Protein AF-A0A3D1BLV1-F1 (afdb_monomer_lite)

pLDDT: mean 78.69, std 19.88, range [36.09, 97.5]

Foldseek 3Di:
DPDVVVVCCVVVLFPPCLCPLEAEDFDADPVFFGHADPDLCVVLVVSQVVVGQAYEHAQVSQQVSLLDPPHFYFHDGGPVQVSCCRVVVDPTGGDHYDLVVVVVVCVVVVVVVPPDPPCPVVVVSSVVSVPPD

Structure (mmCIF, N/CA/C/O backbone):
data_AF-A0A3D1BLV1-F1
#
_entry.id   AF-A0A3D1BLV1-F1
#
loop_
_atom_site.group_PDB
_atom_site.id
_atom_site.type_symbol
_atom_site.label_atom_id
_atom_site.label_alt_id
_atom_site.label_comp_id
_atom_site.label_asym_id
_atom_site.label_entity_id
_atom_site.label_seq_id
_atom_site.pdbx_PDB_ins_code
_atom_site.Cartn_x
_atom_site.Cartn_y
_atom_site.Cartn_z
_atom_site.occupancy
_atom_site.B_iso_or_equiv
_atom_site.auth_seq_id
_atom_site.auth_comp_id
_atom_site.auth_asym_id
_atom_site.auth_atom_id
_atom_site.pdbx_PDB_model_num
ATOM 1 N N . PHE A 1 1 ? -0.271 14.766 -10.779 1.00 40.94 1 PHE A N 1
ATOM 2 C CA . PHE A 1 1 ? 0.899 14.116 -10.165 1.00 40.94 1 PHE A CA 1
ATOM 3 C C . PHE A 1 1 ? 1.200 12.894 -11.006 1.00 40.94 1 PHE A C 1
ATOM 5 O O . PHE A 1 1 ? 0.307 12.072 -11.140 1.00 40.94 1 PHE A O 1
ATOM 12 N N . LEU A 1 2 ? 2.357 12.838 -11.676 1.00 38.62 2 LEU A N 1
ATOM 13 C CA . LEU A 1 2 ? 2.750 11.651 -12.440 1.00 38.62 2 LEU A CA 1
ATOM 14 C C . LEU A 1 2 ? 2.909 10.513 -11.424 1.00 38.62 2 LEU A C 1
ATOM 16 O O . LEU A 1 2 ? 3.768 10.601 -10.545 1.00 38.62 2 LEU A O 1
ATOM 20 N N . ASN A 1 3 ? 2.019 9.525 -11.469 1.00 66.31 3 ASN A N 1
ATOM 21 C CA . ASN A 1 3 ? 2.070 8.390 -10.565 1.00 66.31 3 ASN A CA 1
ATOM 22 C C . ASN A 1 3 ? 3.239 7.516 -11.029 1.00 66.31 3 ASN A C 1
ATOM 24 O O . ASN A 1 3 ? 3.298 7.113 -12.186 1.00 66.31 3 ASN A O 1
ATOM 28 N N . TRP A 1 4 ? 4.212 7.270 -10.159 1.00 77.62 4 TRP A N 1
ATOM 29 C CA . TRP A 1 4 ? 5.406 6.477 -10.476 1.00 77.62 4 TRP A CA 1
ATOM 30 C C . TRP A 1 4 ? 5.055 5.052 -10.938 1.00 77.62 4 TRP A C 1
ATOM 32 O O . TRP A 1 4 ? 5.843 4.415 -11.632 1.00 77.62 4 TRP A O 1
ATOM 42 N N . LEU A 1 5 ? 3.851 4.585 -10.606 1.00 76.81 5 LEU A N 1
ATOM 43 C CA . LEU A 1 5 ? 3.276 3.345 -11.105 1.00 76.81 5 LEU A CA 1
ATOM 44 C C . LEU A 1 5 ? 2.893 3.406 -12.596 1.00 76.81 5 LEU A C 1
ATOM 46 O O . LEU A 1 5 ? 3.085 2.432 -13.315 1.00 76.81 5 LEU A O 1
ATOM 50 N N . ASP A 1 6 ? 2.397 4.542 -13.093 1.00 78.25 6 ASP A N 1
ATOM 51 C CA . ASP A 1 6 ? 2.025 4.676 -14.510 1.00 78.25 6 ASP A CA 1
ATOM 52 C C . ASP A 1 6 ? 3.261 4.526 -15.406 1.00 78.25 6 ASP A C 1
ATOM 54 O O . ASP A 1 6 ? 3.181 3.981 -16.504 1.00 78.25 6 ASP A O 1
ATOM 58 N N . ILE A 1 7 ? 4.426 4.958 -14.906 1.00 77.44 7 ILE A N 1
ATOM 59 C CA . ILE A 1 7 ? 5.715 4.795 -15.584 1.00 77.44 7 ILE A CA 1
ATOM 60 C C . ILE A 1 7 ? 6.088 3.312 -15.654 1.00 77.44 7 ILE A C 1
ATOM 62 O O . ILE A 1 7 ? 6.428 2.825 -16.724 1.00 77.44 7 ILE A O 1
ATOM 66 N N . THR A 1 8 ? 6.006 2.563 -14.551 1.00 79.00 8 THR A N 1
ATOM 67 C CA . THR A 1 8 ? 6.380 1.138 -14.567 1.00 79.00 8 THR A CA 1
ATOM 68 C C . THR A 1 8 ? 5.433 0.288 -15.411 1.00 79.00 8 THR A C 1
ATOM 70 O O . THR A 1 8 ? 5.879 -0.689 -16.014 1.00 79.00 8 THR A O 1
ATOM 73 N N . VAL A 1 9 ? 4.156 0.669 -15.500 1.00 79.75 9 VAL A N 1
ATOM 74 C CA . VAL A 1 9 ? 3.187 0.050 -16.415 1.00 79.75 9 VAL A CA 1
ATOM 75 C C . VAL A 1 9 ? 3.503 0.404 -17.872 1.00 79.75 9 VAL A C 1
ATOM 77 O O . VAL A 1 9 ? 3.544 -0.486 -18.719 1.00 79.75 9 VAL A O 1
ATOM 80 N N . ALA A 1 10 ? 3.785 1.675 -18.177 1.00 75.69 10 ALA A N 1
ATOM 81 C CA . ALA A 1 10 ? 4.127 2.112 -19.534 1.00 75.69 10 ALA A CA 1
ATOM 82 C C . ALA A 1 10 ? 5.438 1.491 -20.054 1.00 75.69 10 ALA A C 1
ATOM 84 O O . ALA A 1 10 ? 5.527 1.145 -21.229 1.00 75.69 10 ALA A O 1
ATOM 85 N N . GLU A 1 11 ? 6.427 1.299 -19.176 1.00 85.25 11 GLU A N 1
ATOM 86 C CA . GLU A 1 11 ? 7.702 0.628 -19.475 1.00 85.25 11 GLU A CA 1
ATOM 87 C C . GLU A 1 11 ? 7.569 -0.909 -19.566 1.00 85.25 11 GLU A C 1
ATOM 89 O O . GLU A 1 11 ? 8.551 -1.606 -19.821 1.00 85.25 11 GLU A O 1
ATOM 94 N N . GLY A 1 12 ? 6.376 -1.472 -19.331 1.00 82.44 12 GLY A N 1
ATOM 95 C CA . GLY A 1 12 ? 6.135 -2.919 -19.382 1.00 82.44 12 GLY A CA 1
ATOM 96 C C . GLY A 1 12 ? 6.801 -3.703 -18.246 1.00 82.44 12 GLY A C 1
ATOM 97 O O . GLY A 1 12 ? 7.004 -4.913 -18.344 1.00 82.44 12 GLY A O 1
ATOM 98 N N . ILE A 1 13 ? 7.173 -3.032 -17.153 1.00 86.94 13 ILE A N 1
ATOM 99 C CA . ILE A 1 13 ? 7.767 -3.679 -15.977 1.00 86.94 13 ILE A CA 1
ATOM 100 C C . ILE A 1 13 ? 6.690 -4.446 -15.200 1.00 86.94 13 ILE A C 1
ATOM 102 O O . ILE A 1 13 ? 6.971 -5.537 -14.688 1.00 86.94 13 ILE A O 1
ATOM 106 N N . ILE A 1 14 ? 5.486 -3.870 -15.128 1.00 88.06 14 ILE A N 1
ATOM 107 C CA . ILE A 1 14 ? 4.284 -4.435 -14.514 1.00 88.06 14 ILE A CA 1
ATOM 108 C C . ILE A 1 14 ? 3.199 -4.532 -15.588 1.00 88.06 14 ILE A C 1
ATOM 110 O O . ILE A 1 14 ? 2.947 -3.564 -16.303 1.00 88.06 14 ILE A O 1
ATOM 114 N N . GLU A 1 15 ? 2.536 -5.682 -15.671 1.00 87.44 15 GLU A N 1
ATOM 115 C CA . GLU A 1 15 ? 1.385 -5.857 -16.557 1.00 87.44 15 GLU A CA 1
ATOM 116 C C . GLU A 1 15 ? 0.241 -4.909 -16.147 1.00 87.44 15 GLU A C 1
ATOM 118 O O . GLU A 1 15 ? -0.121 -4.888 -14.966 1.00 87.44 15 GLU A O 1
ATOM 123 N N . PRO A 1 16 ? -0.390 -4.166 -17.077 1.00 85.31 16 PRO A N 1
ATOM 124 C CA . PRO A 1 16 ? -1.446 -3.206 -16.743 1.00 85.31 16 PRO A CA 1
ATOM 125 C C . PRO A 1 16 ? -2.588 -3.812 -15.918 1.00 85.31 16 PRO A C 1
ATOM 127 O O . PRO A 1 16 ? -3.067 -3.206 -14.967 1.00 85.31 16 PRO A O 1
ATOM 130 N N . HIS A 1 17 ? -2.979 -5.051 -16.217 1.00 89.50 17 HIS A N 1
ATOM 131 C CA . HIS A 1 17 ? -4.059 -5.732 -15.503 1.00 89.50 17 HIS A CA 1
A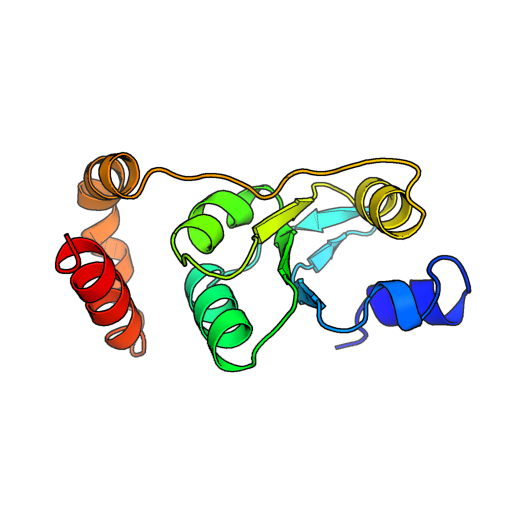TOM 132 C C . HIS A 1 17 ? -3.675 -6.172 -14.077 1.00 89.50 17 HIS A C 1
ATOM 134 O O . HIS A 1 17 ? -4.537 -6.539 -13.275 1.00 89.50 17 HIS A O 1
ATOM 140 N N . ALA A 1 18 ? -2.378 -6.214 -13.744 1.00 89.44 18 ALA A N 1
ATOM 141 C CA . ALA A 1 18 ? -1.912 -6.655 -12.431 1.00 89.44 18 ALA A CA 1
ATOM 142 C C . ALA A 1 18 ? -2.284 -5.640 -11.341 1.00 89.44 18 ALA A C 1
ATOM 144 O O . ALA A 1 18 ? -2.593 -6.036 -10.215 1.00 89.44 18 ALA A O 1
ATOM 145 N N . VAL A 1 19 ? -2.319 -4.351 -11.695 1.00 90.75 19 VAL A N 1
ATOM 146 C CA . VAL A 1 19 ? -2.649 -3.250 -10.779 1.00 90.75 19 VAL A CA 1
ATOM 147 C C . VAL A 1 19 ? -4.155 -2.986 -10.668 1.00 90.75 19 VAL A C 1
ATOM 149 O O . VAL A 1 19 ? -4.581 -2.253 -9.774 1.00 90.75 19 VAL A O 1
ATOM 152 N N . ASP A 1 20 ? -4.975 -3.599 -11.528 1.00 92.31 20 ASP A N 1
ATOM 153 C CA . ASP A 1 20 ? -6.416 -3.350 -11.577 1.00 92.31 20 ASP A CA 1
ATOM 154 C C . ASP A 1 20 ? -7.095 -3.582 -10.228 1.00 92.31 20 ASP A C 1
ATOM 156 O O . ASP A 1 20 ? -6.884 -4.581 -9.540 1.00 92.31 20 ASP A O 1
ATOM 160 N N . GLY A 1 21 ? -7.976 -2.665 -9.842 1.00 92.81 21 GLY A N 1
ATOM 161 C CA . GLY A 1 21 ? -8.708 -2.769 -8.586 1.00 92.81 21 GLY A CA 1
ATOM 162 C C . GLY A 1 21 ? -7.851 -2.584 -7.332 1.00 92.81 21 GLY A C 1
ATOM 163 O O . GLY A 1 21 ? -8.397 -2.718 -6.243 1.00 92.81 21 GLY A O 1
ATOM 164 N N . TYR A 1 22 ? -6.564 -2.241 -7.421 1.00 94.69 22 TYR A N 1
ATOM 165 C CA . TYR A 1 22 ? -5.808 -1.754 -6.266 1.00 94.69 22 TYR A CA 1
ATOM 166 C C . TYR A 1 22 ? -5.864 -0.231 -6.173 1.00 94.69 22 TYR A C 1
ATOM 168 O O . TYR A 1 22 ? -5.726 0.478 -7.167 1.00 94.69 22 TYR A O 1
ATOM 176 N N . MET A 1 23 ? -6.058 0.286 -4.960 1.00 94.25 23 MET A N 1
ATOM 177 C CA . MET A 1 23 ? -5.746 1.681 -4.659 1.00 94.25 23 MET A CA 1
ATOM 178 C C . MET A 1 23 ? -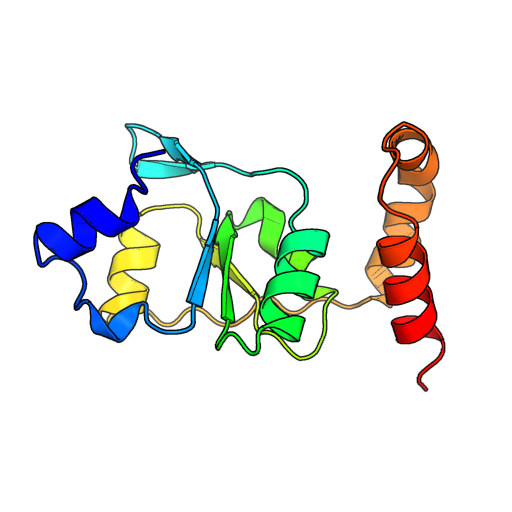4.290 1.726 -4.205 1.00 94.25 23 MET A C 1
ATOM 180 O O . MET A 1 23 ? -3.918 0.992 -3.294 1.00 94.25 23 MET A O 1
ATOM 184 N N . ILE A 1 24 ? -3.462 2.549 -4.844 1.00 92.75 24 ILE A N 1
ATOM 185 C CA . ILE A 1 24 ? -2.025 2.638 -4.556 1.00 92.75 24 ILE A CA 1
ATOM 186 C C . ILE A 1 24 ? -1.708 4.058 -4.097 1.00 92.75 24 ILE A C 1
ATOM 188 O O . ILE A 1 24 ? -2.132 5.028 -4.723 1.00 92.75 24 ILE A O 1
ATOM 192 N N . THR A 1 25 ? -0.982 4.175 -2.991 1.00 91.19 25 THR A N 1
ATOM 193 C CA . THR A 1 25 ? -0.590 5.452 -2.392 1.00 91.19 25 THR A CA 1
ATOM 194 C C . THR A 1 25 ? 0.839 5.382 -1.864 1.00 91.19 25 THR A C 1
ATOM 196 O O . THR A 1 25 ? 1.365 4.301 -1.606 1.00 91.19 25 THR A O 1
ATOM 199 N N . GLY A 1 26 ? 1.483 6.536 -1.725 1.00 87.88 26 GLY A N 1
ATOM 200 C CA . GLY A 1 26 ? 2.889 6.641 -1.349 1.00 87.88 26 GLY A CA 1
ATOM 201 C C . GLY A 1 26 ? 3.680 7.526 -2.302 1.00 87.88 26 GLY A C 1
ATOM 202 O O . GLY A 1 26 ? 3.377 7.633 -3.494 1.00 87.88 26 GLY A O 1
ATOM 203 N N . GLU A 1 27 ? 4.725 8.148 -1.771 1.00 89.50 27 GLU A N 1
ATOM 204 C CA . GLU A 1 27 ? 5.667 8.930 -2.567 1.00 89.50 27 GLU A CA 1
ATOM 205 C C . GLU A 1 27 ? 6.923 8.106 -2.850 1.00 89.50 27 GLU A C 1
ATOM 207 O O . GLU A 1 27 ? 7.522 7.546 -1.935 1.00 89.50 27 GLU A O 1
ATOM 212 N N . LEU A 1 28 ? 7.356 8.049 -4.107 1.00 91.31 28 LEU A N 1
ATOM 213 C CA . LEU A 1 28 ? 8.595 7.371 -4.476 1.00 91.31 28 LEU A CA 1
ATOM 214 C C . LEU A 1 28 ? 9.779 8.337 -4.370 1.00 91.31 28 LEU A C 1
ATOM 216 O O . LEU A 1 28 ? 9.788 9.389 -5.011 1.00 91.31 28 LEU A O 1
ATOM 220 N N . SER A 1 29 ? 10.802 7.982 -3.596 1.00 91.38 29 SER A N 1
ATOM 221 C CA . SER A 1 29 ? 12.086 8.686 -3.642 1.00 91.38 29 SER A CA 1
ATOM 222 C C . SER A 1 29 ? 13.000 8.166 -4.745 1.00 91.38 29 SER A C 1
ATOM 224 O O . SER A 1 29 ? 12.867 7.046 -5.227 1.00 91.38 29 SER A O 1
ATOM 226 N N . LEU A 1 30 ? 13.984 8.988 -5.119 1.00 89.06 30 LEU A N 1
ATOM 227 C CA . LEU A 1 30 ? 14.969 8.670 -6.162 1.00 89.06 30 LEU A CA 1
ATOM 228 C C . LEU A 1 30 ? 15.813 7.421 -5.861 1.00 89.06 30 LEU A C 1
ATOM 230 O O . LEU A 1 30 ? 16.359 6.820 -6.777 1.00 89.06 30 LEU A O 1
ATOM 234 N N . ASP A 1 31 ? 15.919 7.030 -4.592 1.00 91.19 31 ASP A N 1
ATOM 235 C CA . ASP A 1 31 ? 16.601 5.809 -4.152 1.00 91.19 31 ASP A CA 1
ATOM 236 C C . ASP A 1 31 ? 15.684 4.570 -4.137 1.00 91.19 31 ASP A C 1
ATOM 238 O O . ASP A 1 31 ? 16.084 3.510 -3.662 1.00 91.19 31 ASP A O 1
ATOM 242 N N . GLY A 1 32 ? 14.451 4.692 -4.639 1.00 89.75 32 GLY A N 1
ATOM 243 C CA . GLY A 1 32 ? 13.504 3.589 -4.774 1.00 89.75 32 GLY A CA 1
ATOM 244 C C . GLY A 1 32 ? 12.683 3.276 -3.521 1.00 89.75 32 GLY A C 1
ATOM 245 O O . GLY A 1 32 ? 11.903 2.322 -3.552 1.00 89.75 32 GLY A O 1
ATOM 246 N N . ARG A 1 33 ? 12.820 4.044 -2.429 1.00 95.25 33 ARG A N 1
ATOM 247 C CA . ARG A 1 33 ? 11.979 3.880 -1.229 1.00 95.25 33 ARG A CA 1
ATOM 248 C C . ARG A 1 33 ? 10.582 4.463 -1.430 1.00 95.25 33 ARG A C 1
ATOM 250 O O . ARG A 1 33 ? 10.415 5.500 -2.069 1.00 95.25 33 ARG A O 1
ATOM 257 N N . ILE A 1 34 ? 9.589 3.811 -0.830 1.00 94.81 34 ILE A N 1
ATOM 258 C CA . ILE A 1 34 ? 8.210 4.302 -0.777 1.00 94.81 34 ILE A CA 1
ATOM 259 C C . ILE A 1 34 ? 8.029 5.011 0.567 1.00 94.81 34 ILE A C 1
ATOM 261 O O . ILE A 1 34 ? 8.123 4.395 1.627 1.00 94.81 34 ILE A O 1
ATOM 265 N N . LYS A 1 35 ? 7.813 6.323 0.520 1.00 93.31 35 LYS A N 1
ATOM 266 C CA . LYS A 1 35 ? 7.698 7.195 1.687 1.00 93.31 35 LYS A CA 1
ATOM 267 C C . LYS A 1 35 ? 6.266 7.263 2.216 1.00 9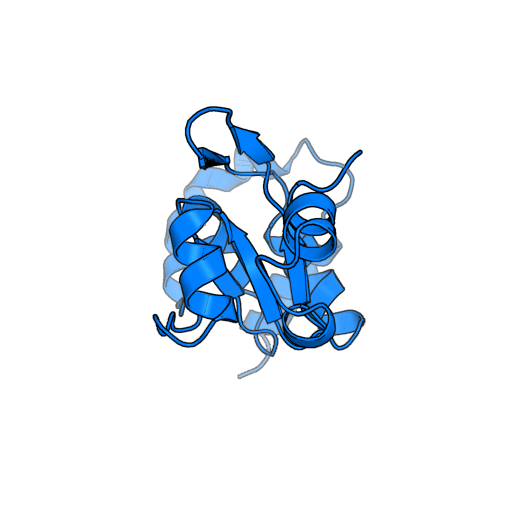3.31 35 LYS A C 1
ATOM 269 O O . LYS A 1 35 ? 5.331 7.237 1.409 1.00 93.31 35 LYS A O 1
ATOM 274 N N . PRO A 1 36 ? 6.107 7.409 3.547 1.00 92.44 36 PRO A N 1
ATOM 275 C CA . PRO A 1 36 ? 4.810 7.506 4.195 1.00 92.44 36 PRO A CA 1
ATOM 276 C C . PRO A 1 36 ? 4.014 8.720 3.720 1.00 92.44 36 PRO A C 1
ATOM 278 O O . PRO A 1 36 ? 4.564 9.771 3.393 1.00 92.44 36 PRO A O 1
ATOM 281 N N . VAL A 1 37 ? 2.696 8.572 3.747 1.00 88.19 37 VAL A N 1
ATOM 282 C CA . VAL A 1 37 ? 1.722 9.627 3.452 1.00 88.19 37 VAL A CA 1
ATOM 283 C C . VAL A 1 37 ? 0.778 9.808 4.636 1.00 88.19 37 VAL A C 1
ATOM 285 O O . VAL A 1 37 ? 0.693 8.955 5.518 1.00 88.19 37 VAL A O 1
ATOM 288 N N . LYS A 1 38 ? 0.055 10.927 4.677 1.00 87.69 38 LYS A N 1
ATOM 289 C CA . LYS A 1 38 ? -0.970 11.165 5.702 1.00 87.69 38 LYS A CA 1
ATOM 290 C C . LYS A 1 38 ? -2.322 10.592 5.269 1.00 87.69 38 LYS A C 1
ATOM 292 O O . LYS A 1 38 ? -2.639 10.583 4.083 1.00 87.69 38 LYS A O 1
ATOM 297 N N . GLY A 1 39 ? -3.141 10.186 6.242 1.00 85.94 39 GLY A N 1
ATOM 298 C CA . GLY A 1 39 ? -4.537 9.797 6.013 1.00 85.94 39 GLY A CA 1
ATOM 299 C C . GLY A 1 39 ? -4.722 8.380 5.467 1.00 85.94 39 GLY A C 1
ATOM 300 O O . GLY A 1 39 ? -5.628 8.151 4.662 1.00 85.94 39 GLY A O 1
ATOM 301 N N . ALA A 1 40 ? -3.887 7.428 5.892 1.00 89.12 40 ALA A N 1
ATOM 302 C CA . ALA A 1 40 ? -3.989 6.036 5.456 1.00 89.12 40 ALA A CA 1
ATOM 303 C C . ALA A 1 40 ? -5.339 5.410 5.829 1.00 89.12 40 ALA A C 1
ATOM 305 O O . ALA A 1 40 ? -5.923 4.686 5.020 1.00 89.12 40 ALA A O 1
ATOM 306 N N . LEU A 1 41 ? -5.890 5.776 6.990 1.00 86.75 41 LEU A N 1
ATOM 307 C CA . LEU A 1 41 ? -7.219 5.346 7.411 1.00 86.75 41 LEU A CA 1
ATOM 308 C C . LEU A 1 41 ? -8.323 5.831 6.459 1.00 86.75 41 LEU A C 1
ATOM 310 O O . LEU A 1 41 ? -9.169 5.049 6.028 1.00 86.75 41 LEU A O 1
ATOM 314 N N . SER A 1 42 ? -8.310 7.116 6.091 1.00 85.50 42 SER A N 1
ATOM 315 C CA . SER A 1 42 ? -9.307 7.694 5.178 1.00 85.50 42 SER A CA 1
ATOM 316 C C . SER A 1 42 ? -9.235 7.060 3.784 1.00 85.50 42 SER A C 1
ATOM 318 O O . SER A 1 42 ? -10.269 6.785 3.168 1.00 85.50 42 SER A O 1
ATOM 320 N N . MET A 1 43 ? -8.024 6.768 3.300 1.00 90.31 43 MET A N 1
ATOM 321 C CA . MET A 1 43 ? -7.825 6.049 2.039 1.00 90.31 43 MET A CA 1
ATOM 322 C C . MET A 1 43 ? -8.347 4.614 2.114 1.00 90.31 43 MET A C 1
ATOM 324 O O . MET A 1 43 ? -9.027 4.176 1.192 1.00 90.31 43 MET A O 1
ATOM 328 N N . ALA A 1 44 ? -8.120 3.902 3.220 1.00 90.56 44 ALA A N 1
ATOM 329 C CA . ALA A 1 44 ? -8.657 2.558 3.421 1.00 90.56 44 ALA A CA 1
ATOM 330 C C . ALA A 1 44 ? -10.197 2.540 3.469 1.00 90.56 44 ALA A C 1
ATOM 332 O O . ALA A 1 44 ? -10.823 1.686 2.838 1.00 90.56 44 ALA A O 1
ATOM 333 N N . ILE A 1 45 ? -10.828 3.519 4.132 1.00 88.25 45 ILE A N 1
ATOM 334 C CA . ILE A 1 45 ? -12.292 3.691 4.115 1.00 88.25 45 ILE A CA 1
ATOM 335 C C . ILE A 1 45 ? -12.788 3.888 2.679 1.00 88.25 45 ILE A C 1
ATOM 337 O O . ILE A 1 45 ? -13.735 3.221 2.260 1.00 88.25 45 ILE A O 1
ATOM 341 N N . THR A 1 46 ? -12.127 4.763 1.918 1.00 89.38 46 THR A N 1
ATOM 342 C CA . THR A 1 46 ? -12.490 5.048 0.523 1.00 89.38 46 THR A CA 1
ATOM 343 C C . THR A 1 46 ? -12.344 3.800 -0.342 1.00 89.38 46 THR A C 1
ATOM 345 O O . THR A 1 46 ? -13.295 3.415 -1.011 1.00 89.38 46 THR A O 1
ATOM 348 N N . ALA A 1 47 ? -11.198 3.118 -0.269 1.00 93.00 47 ALA A N 1
ATOM 349 C CA . ALA A 1 47 ? -10.924 1.900 -1.024 1.00 93.00 47 ALA A CA 1
ATOM 350 C C . ALA A 1 47 ? -11.973 0.809 -0.761 1.00 93.00 47 ALA A C 1
ATOM 352 O O . ALA A 1 47 ? -12.438 0.153 -1.692 1.00 93.00 47 ALA A O 1
ATOM 353 N N . ARG A 1 48 ? -12.407 0.649 0.495 1.00 93.50 48 ARG A N 1
ATOM 354 C CA . ARG A 1 48 ? -13.502 -0.262 0.842 1.00 93.50 48 ARG A CA 1
ATOM 355 C C . ARG A 1 48 ? -14.830 0.179 0.223 1.00 93.50 48 ARG A C 1
ATOM 357 O O . ARG A 1 48 ? -15.533 -0.644 -0.354 1.00 93.50 48 ARG A O 1
ATOM 364 N N . GLN A 1 49 ? -15.192 1.455 0.359 1.00 92.31 49 GLN A N 1
ATOM 365 C CA . GLN A 1 49 ? -16.458 1.995 -0.157 1.00 92.31 49 GLN A CA 1
ATOM 366 C C . GLN A 1 49 ? -16.559 1.899 -1.681 1.00 92.31 49 GLN A C 1
ATOM 368 O O . GLN A 1 49 ? -17.646 1.670 -2.205 1.00 92.31 49 GLN A O 1
ATOM 373 N N . THR A 1 50 ? -15.437 2.035 -2.387 1.00 93.31 50 THR A N 1
ATOM 374 C CA . THR A 1 50 ? -15.373 1.909 -3.847 1.00 93.31 50 THR A CA 1
ATOM 375 C C . THR A 1 50 ? -15.163 0.470 -4.322 1.00 93.31 50 THR A C 1
ATOM 377 O O . THR A 1 50 ? -15.030 0.250 -5.522 1.00 93.31 50 THR A O 1
ATOM 380 N N . GLY A 1 51 ? -15.135 -0.515 -3.416 1.00 94.94 51 GLY A N 1
ATOM 381 C CA . GLY A 1 51 ? -15.026 -1.933 -3.768 1.00 94.94 51 GLY A CA 1
ATOM 382 C C . GLY A 1 51 ? -13.670 -2.331 -4.352 1.00 94.94 51 GLY A C 1
ATOM 383 O O . GLY A 1 51 ? -13.607 -3.219 -5.201 1.00 94.94 51 GLY A O 1
ATOM 384 N N . MET A 1 52 ? -12.586 -1.674 -3.929 1.00 96.88 52 MET A N 1
ATOM 385 C CA . MET A 1 52 ? -11.235 -2.033 -4.363 1.00 96.88 52 MET A CA 1
ATOM 386 C C . MET A 1 52 ? -10.860 -3.436 -3.867 1.00 96.88 52 MET A C 1
ATOM 388 O O . MET A 1 52 ? -11.261 -3.874 -2.791 1.00 96.88 52 MET A O 1
ATOM 392 N N . ARG A 1 53 ? -10.025 -4.126 -4.641 1.00 96.25 53 ARG A N 1
ATOM 393 C CA . ARG A 1 53 ? -9.403 -5.414 -4.310 1.00 96.25 53 ARG A CA 1
ATOM 394 C C . ARG A 1 53 ? -8.452 -5.305 -3.118 1.00 96.25 53 ARG A C 1
ATOM 396 O O . ARG A 1 53 ? -8.314 -6.258 -2.359 1.00 96.25 53 ARG A O 1
ATOM 403 N N . GLY A 1 54 ? -7.780 -4.167 -2.966 1.00 95.88 54 GLY A N 1
ATOM 404 C CA . GLY A 1 54 ? -6.836 -3.921 -1.880 1.00 95.88 54 GLY A CA 1
ATOM 405 C C . GLY A 1 54 ? -6.265 -2.509 -1.895 1.00 95.88 54 GLY A C 1
ATOM 406 O O . GLY A 1 54 ? -6.361 -1.795 -2.895 1.00 95.88 54 GLY A O 1
ATOM 407 N N . LEU A 1 55 ? -5.657 -2.125 -0.777 1.00 96.19 55 LEU A N 1
ATOM 408 C CA . LEU A 1 55 ? -4.894 -0.892 -0.629 1.00 96.19 55 LEU A CA 1
ATOM 409 C C . LEU A 1 55 ? -3.407 -1.234 -0.549 1.00 96.19 55 LEU A C 1
ATOM 411 O O . LEU A 1 55 ? -2.993 -2.011 0.305 1.00 96.19 55 LEU A O 1
ATOM 415 N N . ILE A 1 56 ? -2.608 -0.639 -1.419 1.00 96.38 56 ILE A N 1
ATOM 416 C CA . ILE A 1 56 ? -1.150 -0.743 -1.434 1.00 96.38 56 ILE A CA 1
ATOM 417 C C . ILE A 1 56 ? -0.605 0.595 -0.964 1.00 96.38 56 ILE A C 1
ATOM 419 O O . ILE A 1 56 ? -0.958 1.644 -1.507 1.00 96.38 56 ILE A O 1
ATOM 423 N N . LEU A 1 57 ? 0.226 0.562 0.068 1.00 96.00 57 LEU A N 1
ATOM 424 C CA . LEU A 1 57 ? 0.696 1.767 0.735 1.00 96.00 57 LEU A CA 1
ATOM 425 C C . LEU A 1 57 ? 2.093 1.570 1.344 1.00 96.00 57 LEU A C 1
ATOM 427 O O . LEU A 1 57 ? 2.587 0.440 1.399 1.00 96.00 57 LEU A O 1
ATOM 431 N N . PRO A 1 58 ? 2.752 2.644 1.808 1.00 96.69 58 PRO A N 1
ATOM 432 C CA . PRO A 1 58 ? 4.024 2.536 2.512 1.00 96.69 58 PRO A CA 1
ATOM 433 C C . PRO A 1 58 ? 3.883 1.627 3.738 1.00 96.69 58 PRO A C 1
ATOM 435 O O . PRO A 1 58 ? 2.872 1.680 4.441 1.00 96.69 58 PRO A O 1
ATOM 438 N N . ALA A 1 59 ? 4.898 0.812 4.029 1.00 96.31 59 ALA A N 1
ATOM 439 C CA . ALA A 1 59 ? 4.860 -0.145 5.140 1.00 96.31 59 ALA A CA 1
ATOM 440 C C . ALA A 1 59 ? 4.536 0.513 6.494 1.00 96.31 59 ALA A C 1
ATOM 442 O O . ALA A 1 59 ? 3.815 -0.058 7.307 1.00 96.31 59 ALA A O 1
ATOM 443 N N . GLU A 1 60 ? 5.007 1.744 6.702 1.00 94.75 60 GLU A N 1
ATOM 444 C CA . GLU A 1 60 ? 4.749 2.546 7.905 1.00 94.75 60 GLU A CA 1
ATOM 445 C C . GLU A 1 60 ? 3.268 2.923 8.073 1.00 94.75 60 GLU A C 1
ATOM 447 O O . GLU A 1 60 ? 2.784 3.056 9.192 1.00 94.75 60 GLU A O 1
ATOM 452 N N . ASN A 1 61 ? 2.522 3.047 6.973 1.00 94.44 61 ASN A N 1
ATOM 453 C CA . ASN A 1 61 ? 1.098 3.372 6.996 1.00 94.44 61 ASN A CA 1
ATOM 454 C C . ASN A 1 61 ? 0.191 2.137 7.097 1.00 94.44 61 ASN A C 1
ATOM 456 O O . ASN A 1 61 ? -1.003 2.269 7.370 1.00 94.44 61 ASN A O 1
ATOM 460 N N . ALA A 1 62 ? 0.722 0.937 6.847 1.00 94.56 62 ALA A N 1
ATOM 461 C CA . ALA A 1 62 ? -0.090 -0.264 6.677 1.00 94.56 62 ALA A CA 1
ATOM 462 C C . ALA A 1 62 ? -0.886 -0.635 7.938 1.00 94.56 62 ALA A C 1
ATOM 464 O O . ALA A 1 62 ? -2.045 -1.033 7.828 1.00 94.56 62 ALA A O 1
ATOM 465 N N . ARG A 1 63 ? -0.306 -0.426 9.129 1.00 91.19 63 ARG A N 1
ATOM 466 C CA . ARG A 1 63 ? -0.971 -0.679 10.421 1.00 91.19 63 ARG A CA 1
ATOM 467 C C . ARG A 1 63 ? -2.200 0.215 10.625 1.00 91.19 63 ARG A C 1
ATOM 469 O O . ARG A 1 63 ? -3.241 -0.268 11.052 1.00 91.19 63 ARG A O 1
ATOM 476 N N . GLU A 1 64 ? -2.104 1.497 10.263 1.00 87.81 64 GLU A N 1
ATOM 477 C CA . GLU A 1 64 ? -3.221 2.453 10.342 1.00 87.81 64 GLU A CA 1
ATOM 478 C C . GLU A 1 64 ? -4.359 2.053 9.387 1.00 87.81 64 GLU A C 1
ATOM 480 O O . GLU A 1 64 ? -5.528 2.032 9.768 1.00 87.81 64 GLU A O 1
ATOM 485 N N . ALA A 1 65 ? -4.024 1.675 8.151 1.00 91.56 65 ALA A N 1
ATOM 486 C CA . ALA A 1 65 ? -5.010 1.234 7.167 1.00 91.56 65 ALA A CA 1
ATOM 487 C C . ALA A 1 65 ? -5.683 -0.101 7.532 1.00 91.56 65 ALA A C 1
ATOM 489 O O . ALA A 1 65 ? -6.879 -0.271 7.291 1.00 91.56 65 ALA A O 1
ATOM 490 N N . ALA A 1 66 ? -4.940 -1.032 8.140 1.00 93.38 66 ALA A N 1
ATOM 491 C CA . ALA A 1 66 ? -5.417 -2.364 8.528 1.00 93.38 66 ALA A CA 1
ATOM 492 C C . ALA A 1 66 ? -6.523 -2.354 9.604 1.00 93.38 66 ALA A C 1
ATOM 494 O O . ALA A 1 66 ? -7.176 -3.376 9.845 1.00 93.38 66 ALA A O 1
ATOM 495 N N . VAL A 1 67 ? -6.775 -1.198 10.228 1.00 89.12 67 VAL A N 1
ATOM 496 C CA . VAL A 1 67 ? -7.942 -0.965 11.091 1.00 89.12 67 VAL A CA 1
ATOM 497 C C . VAL A 1 67 ? -9.252 -1.136 10.311 1.00 89.12 67 VAL A C 1
ATOM 499 O O . VAL A 1 67 ? -10.242 -1.631 10.855 1.00 89.12 67 VAL A O 1
ATOM 502 N N . VAL A 1 68 ? -9.277 -0.778 9.022 1.00 87.44 68 VAL A N 1
ATOM 503 C CA . VAL A 1 68 ? -10.472 -0.913 8.181 1.00 87.44 68 VAL A CA 1
ATOM 504 C C . VAL A 1 68 ? -10.629 -2.361 7.728 1.00 87.44 68 VAL A C 1
ATOM 506 O O . VAL A 1 68 ? -10.003 -2.817 6.776 1.00 87.44 68 VAL A O 1
ATOM 509 N N . LYS A 1 69 ? -11.530 -3.096 8.380 1.00 87.75 69 LYS A N 1
ATOM 510 C CA . LYS A 1 69 ? -11.879 -4.460 7.964 1.00 87.75 69 LYS A CA 1
ATOM 511 C C . LYS A 1 69 ? -12.617 -4.466 6.618 1.00 87.75 69 LYS A C 1
ATOM 513 O O . LYS A 1 69 ? -13.385 -3.552 6.310 1.00 87.75 69 LYS A O 1
ATOM 518 N N . GLY A 1 70 ? -12.417 -5.531 5.839 1.00 88.12 70 GLY A N 1
ATOM 519 C CA . GLY A 1 70 ? -13.061 -5.733 4.533 1.00 88.12 70 GLY A CA 1
ATOM 520 C C . GLY A 1 70 ? -12.300 -5.155 3.334 1.00 88.12 70 GLY A C 1
ATOM 521 O O . GLY A 1 70 ? -12.802 -5.241 2.220 1.00 88.12 70 GLY A O 1
ATOM 522 N N . ILE A 1 71 ? -11.106 -4.598 3.547 1.00 95.00 71 ILE A N 1
ATOM 523 C CA . ILE A 1 71 ? -10.154 -4.228 2.495 1.00 95.00 71 ILE A CA 1
ATOM 524 C C . ILE A 1 71 ? -8.750 -4.669 2.941 1.00 95.00 71 ILE A C 1
ATOM 526 O O . ILE A 1 71 ? -8.309 -4.272 4.018 1.00 95.00 71 ILE A O 1
ATOM 530 N N . PRO A 1 72 ? -8.033 -5.516 2.183 1.00 96.56 72 PRO A N 1
ATOM 531 C CA . PRO A 1 72 ? -6.675 -5.893 2.559 1.00 96.56 72 PRO A CA 1
ATOM 532 C C . PRO A 1 72 ? -5.712 -4.721 2.330 1.00 96.56 72 PRO A C 1
ATOM 534 O O . PRO A 1 72 ? -5.696 -4.128 1.249 1.00 96.56 72 PRO A O 1
ATOM 537 N N . ALA A 1 73 ? -4.907 -4.401 3.344 1.00 96.62 73 ALA A N 1
ATOM 538 C CA . ALA A 1 73 ? -3.871 -3.373 3.291 1.00 96.62 73 ALA A CA 1
ATOM 539 C C . ALA A 1 73 ? -2.485 -4.024 3.162 1.00 96.62 73 ALA A C 1
ATOM 541 O O . ALA A 1 73 ? -2.110 -4.839 4.000 1.00 96.62 73 ALA A O 1
ATOM 542 N N . TYR A 1 74 ? -1.719 -3.668 2.134 1.00 97.50 74 TYR A N 1
ATOM 543 C CA . TYR A 1 74 ? -0.409 -4.242 1.827 1.00 97.50 74 TYR A CA 1
ATOM 544 C C . TYR A 1 74 ? 0.677 -3.173 1.936 1.00 97.50 74 TYR A C 1
ATOM 546 O O . TYR A 1 74 ? 0.702 -2.221 1.154 1.00 97.50 74 TYR A O 1
ATOM 554 N N . GLY A 1 75 ? 1.565 -3.334 2.914 1.00 96.62 75 GLY A N 1
ATOM 555 C CA . GLY A 1 75 ? 2.654 -2.403 3.185 1.00 96.62 75 GLY A CA 1
ATOM 556 C C . GLY A 1 75 ? 3.924 -2.728 2.402 1.00 96.62 75 GLY A C 1
ATOM 557 O O . GLY A 1 75 ? 4.407 -3.852 2.484 1.00 96.62 75 GLY A O 1
ATOM 558 N N . PHE A 1 76 ? 4.500 -1.734 1.725 1.00 96.81 76 PHE A N 1
ATOM 559 C CA . PHE A 1 76 ? 5.748 -1.872 0.965 1.00 96.81 76 PHE A CA 1
AT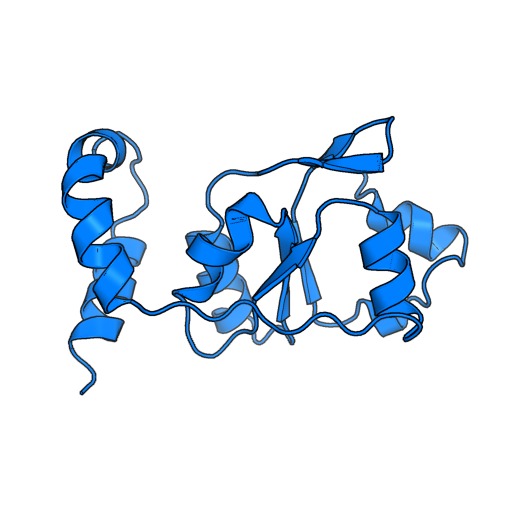OM 560 C C . PHE A 1 76 ? 6.784 -0.829 1.381 1.00 96.81 76 PHE A C 1
ATOM 562 O O . PHE A 1 76 ? 6.453 0.320 1.674 1.00 96.81 76 PHE A O 1
ATOM 569 N N . LYS A 1 77 ? 8.060 -1.216 1.395 1.00 96.25 77 LYS A N 1
ATOM 570 C CA . LYS A 1 77 ? 9.188 -0.326 1.715 1.00 96.25 77 LYS A CA 1
ATOM 571 C C . LYS A 1 77 ? 9.837 0.256 0.465 1.00 96.25 77 LYS A C 1
ATOM 573 O O . LYS A 1 77 ? 10.489 1.300 0.539 1.00 96.25 77 LYS A O 1
ATOM 578 N N . SER A 1 78 ? 9.707 -0.423 -0.673 1.00 95.62 78 SER A N 1
ATOM 579 C CA . SER A 1 78 ? 10.435 -0.070 -1.889 1.00 95.62 78 SER A CA 1
ATOM 580 C C . SER A 1 78 ? 9.696 -0.460 -3.167 1.00 95.62 78 SER A C 1
ATOM 582 O O . SER A 1 78 ? 8.868 -1.370 -3.172 1.00 95.62 78 SER A O 1
ATOM 584 N N . LEU A 1 79 ? 10.025 0.219 -4.267 1.00 93.88 79 LEU A N 1
ATOM 585 C CA . LEU A 1 79 ? 9.483 -0.090 -5.588 1.00 93.88 79 LEU A CA 1
ATOM 586 C C . LEU A 1 79 ? 9.829 -1.516 -6.072 1.00 93.88 79 LEU A C 1
ATOM 588 O O . LEU A 1 79 ? 8.928 -2.171 -6.597 1.00 93.88 79 LEU A O 1
ATOM 592 N N . PRO A 1 80 ? 11.062 -2.041 -5.897 1.00 94.31 80 PRO A N 1
ATOM 593 C CA . PRO A 1 80 ? 11.379 -3.417 -6.283 1.00 94.31 80 PRO A CA 1
ATOM 594 C C . PRO A 1 80 ? 10.482 -4.461 -5.610 1.00 94.31 80 PRO A C 1
ATOM 596 O O . PRO A 1 80 ? 9.952 -5.329 -6.294 1.00 94.31 80 PRO A O 1
ATOM 599 N N . GLU A 1 81 ? 10.239 -4.327 -4.304 1.00 95.31 81 GLU A N 1
ATOM 600 C CA . GLU A 1 81 ? 9.357 -5.225 -3.542 1.00 95.31 81 GLU A CA 1
ATOM 601 C C . GLU A 1 81 ? 7.930 -5.242 -4.117 1.00 95.31 81 GLU A C 1
ATOM 603 O O . GLU A 1 81 ? 7.304 -6.295 -4.241 1.00 95.31 81 GLU A O 1
ATOM 608 N N . LEU A 1 82 ? 7.430 -4.075 -4.532 1.00 93.81 82 LEU A N 1
ATOM 609 C CA . LEU A 1 82 ? 6.119 -3.953 -5.161 1.00 93.81 82 LEU A CA 1
ATOM 610 C C . LEU A 1 82 ? 6.078 -4.565 -6.570 1.00 93.81 82 LEU A C 1
ATOM 612 O O . LEU A 1 82 ? 5.096 -5.206 -6.942 1.00 93.81 82 LEU A O 1
ATOM 616 N N . ILE A 1 83 ? 7.139 -4.389 -7.361 1.00 93.00 83 ILE A N 1
ATOM 617 C CA . ILE A 1 83 ? 7.256 -5.014 -8.685 1.00 93.00 83 ILE A CA 1
ATOM 618 C C . ILE A 1 83 ? 7.265 -6.539 -8.549 1.00 93.00 83 ILE A C 1
ATOM 620 O O . ILE A 1 83 ? 6.560 -7.223 -9.288 1.00 93.00 83 ILE A O 1
ATOM 624 N N . GLU A 1 84 ? 8.034 -7.080 -7.603 1.00 94.25 84 GLU A N 1
ATOM 625 C CA . GLU A 1 84 ? 8.089 -8.520 -7.334 1.00 94.25 84 GLU A CA 1
ATOM 626 C C . GLU A 1 84 ? 6.723 -9.082 -6.926 1.00 94.25 84 GLU A C 1
ATOM 628 O O . GLU A 1 84 ? 6.347 -10.170 -7.367 1.00 94.25 84 GLU A O 1
ATOM 633 N N . PHE A 1 85 ? 5.959 -8.323 -6.136 1.00 94.62 85 PHE A N 1
ATOM 634 C CA . PHE A 1 85 ? 4.582 -8.661 -5.789 1.00 94.62 85 PHE A CA 1
ATOM 635 C C . PHE A 1 85 ? 3.686 -8.763 -7.030 1.00 94.62 85 PHE A C 1
ATOM 637 O O . PHE A 1 85 ? 3.039 -9.789 -7.238 1.00 94.62 85 PHE A O 1
ATOM 644 N N . PHE A 1 86 ? 3.691 -7.755 -7.908 1.00 92.62 86 PHE A N 1
ATOM 645 C CA . PHE A 1 86 ? 2.868 -7.791 -9.123 1.00 92.62 86 PHE A CA 1
ATOM 646 C C . PHE A 1 86 ? 3.331 -8.821 -10.159 1.00 92.62 86 PHE A C 1
ATOM 648 O O . PHE A 1 86 ? 2.521 -9.293 -10.955 1.00 92.62 86 PHE A O 1
ATOM 655 N N . ARG A 1 87 ? 4.611 -9.203 -10.141 1.00 90.19 87 ARG A N 1
ATOM 656 C CA . ARG A 1 87 ? 5.157 -10.291 -10.967 1.00 90.19 87 ARG A CA 1
ATOM 657 C C . ARG A 1 87 ? 4.907 -11.681 -10.385 1.00 90.19 87 ARG A C 1
ATOM 659 O O . ARG A 1 87 ? 5.211 -12.671 -11.046 1.00 90.19 87 ARG A O 1
ATOM 666 N N . GLY A 1 88 ? 4.391 -11.772 -9.160 1.00 90.06 88 GLY A N 1
ATOM 667 C CA . GLY A 1 88 ? 4.186 -13.040 -8.460 1.00 90.06 88 GLY A CA 1
ATOM 668 C C . GLY A 1 88 ? 5.484 -13.729 -8.030 1.00 90.06 88 GLY A C 1
ATOM 669 O O . GLY A 1 88 ? 5.463 -14.913 -7.702 1.00 90.06 88 GLY A O 1
ATOM 670 N N . THR A 1 89 ? 6.616 -13.019 -8.028 1.00 91.19 89 THR A N 1
ATOM 671 C CA . THR A 1 89 ? 7.910 -13.551 -7.566 1.00 91.19 89 THR A CA 1
ATOM 672 C C . THR A 1 89 ? 8.099 -13.392 -6.061 1.00 91.19 89 THR A C 1
ATOM 674 O O . THR A 1 89 ? 8.960 -14.050 -5.484 1.00 91.19 89 THR A O 1
ATOM 677 N N . ASN A 1 90 ? 7.288 -12.549 -5.419 1.00 89.88 90 ASN A N 1
ATOM 678 C CA . ASN A 1 90 ? 7.205 -12.418 -3.971 1.00 89.88 90 ASN A CA 1
ATOM 679 C C . ASN A 1 90 ? 5.733 -12.345 -3.538 1.00 89.88 90 ASN A C 1
ATOM 681 O O . ASN A 1 90 ? 4.905 -11.752 -4.224 1.00 89.88 90 ASN A O 1
ATOM 685 N N . THR A 1 91 ? 5.394 -12.954 -2.401 1.00 90.25 91 THR A N 1
ATOM 686 C CA . THR A 1 91 ? 4.040 -12.901 -1.833 1.00 90.25 91 THR A CA 1
ATOM 687 C C . THR A 1 91 ? 4.064 -12.072 -0.560 1.00 90.25 91 THR A C 1
ATOM 689 O O . THR A 1 91 ? 4.685 -12.459 0.428 1.00 90.25 91 THR A O 1
ATOM 692 N N . ILE A 1 92 ? 3.345 -10.953 -0.570 1.00 92.56 92 ILE A N 1
ATOM 693 C CA . ILE A 1 92 ? 3.169 -10.084 0.595 1.00 92.56 92 ILE A CA 1
ATOM 694 C C . ILE A 1 92 ? 1.776 -10.352 1.156 1.00 92.56 92 ILE A C 1
ATOM 696 O O . ILE A 1 92 ? 0.784 -10.282 0.429 1.00 92.56 92 ILE A O 1
ATOM 700 N N . GLN A 1 93 ? 1.702 -10.676 2.444 1.00 94.94 93 GLN A N 1
ATOM 701 C CA . GLN A 1 93 ? 0.425 -10.862 3.126 1.00 94.94 93 GLN A CA 1
ATOM 702 C C . GLN A 1 93 ? -0.171 -9.506 3.525 1.00 94.94 93 GLN A C 1
ATOM 704 O O . GLN A 1 93 ? 0.583 -8.570 3.815 1.00 94.94 93 GLN A O 1
ATOM 709 N N . PRO A 1 94 ? -1.509 -9.380 3.567 1.00 95.81 94 PRO A N 1
ATOM 710 C CA . PRO A 1 94 ? -2.144 -8.205 4.139 1.00 95.81 94 PRO A CA 1
ATOM 711 C C . PRO A 1 94 ? -1.659 -7.976 5.572 1.00 95.81 94 PRO A C 1
ATOM 713 O O . PRO A 1 94 ? -1.478 -8.916 6.344 1.00 95.81 94 PRO A O 1
ATOM 716 N N . THR A 1 95 ? -1.468 -6.715 5.938 1.00 95.38 95 THR A N 1
ATOM 717 C CA . THR A 1 95 ? -1.158 -6.338 7.312 1.00 95.38 95 THR A CA 1
ATOM 718 C C . THR A 1 95 ? -2.363 -6.631 8.189 1.00 95.38 95 THR A C 1
ATOM 720 O O . THR A 1 95 ? -3.461 -6.128 7.951 1.00 95.38 95 THR A O 1
ATOM 723 N N . GLU A 1 96 ? -2.148 -7.443 9.217 1.00 89.75 96 GLU A N 1
ATOM 724 C CA . GLU A 1 96 ? -3.132 -7.671 10.260 1.00 89.75 96 GLU A CA 1
ATOM 725 C C . GLU A 1 96 ? -2.921 -6.687 11.403 1.00 89.75 96 GLU A C 1
ATOM 727 O O . GLU A 1 96 ? -1.817 -6.218 11.685 1.00 89.75 96 GLU A O 1
ATOM 732 N N . THR A 1 97 ? -4.015 -6.324 12.054 1.00 83.31 97 THR A N 1
ATOM 733 C CA . THR A 1 97 ? -3.996 -5.387 13.166 1.00 83.31 97 THR A CA 1
ATOM 734 C C . THR A 1 97 ? -5.163 -5.678 14.088 1.00 83.31 97 THR A C 1
ATOM 736 O O . THR A 1 97 ? -6.307 -5.854 13.639 1.00 83.31 97 THR A O 1
ATOM 739 N N . ASP A 1 98 ? -4.840 -5.715 15.377 1.00 73.25 98 ASP A N 1
ATOM 740 C CA . ASP A 1 98 ? -5.806 -5.802 16.455 1.00 73.25 98 ASP A CA 1
ATOM 741 C C . ASP A 1 98 ? -6.223 -4.389 16.871 1.00 73.25 98 ASP A C 1
ATOM 743 O O . ASP A 1 98 ? -5.414 -3.588 17.346 1.00 73.25 98 ASP A O 1
ATOM 747 N N . ILE A 1 99 ? -7.502 -4.087 16.662 1.00 66.38 99 ILE A N 1
ATOM 748 C CA . ILE A 1 99 ? -8.092 -2.780 16.955 1.00 66.38 99 ILE A CA 1
ATOM 749 C C . ILE A 1 99 ? -7.988 -2.482 18.459 1.00 66.38 99 ILE A C 1
ATOM 751 O O . ILE A 1 99 ? -7.775 -1.329 18.830 1.00 66.38 99 ILE A O 1
ATOM 755 N N . SER A 1 100 ? -8.053 -3.511 19.314 1.00 60.16 100 SER A N 1
ATOM 756 C CA . SER A 1 100 ? -7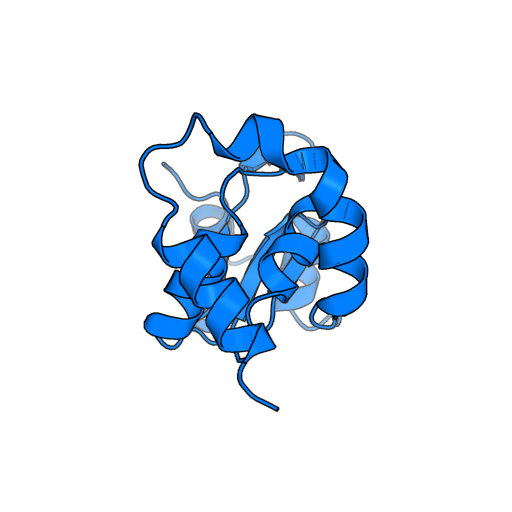.957 -3.350 20.769 1.00 60.16 100 SER A CA 1
ATOM 757 C C . SER A 1 100 ? -6.602 -2.776 21.196 1.00 60.16 100 SER A C 1
ATOM 759 O O . SER A 1 100 ? -6.552 -1.805 21.947 1.00 60.16 100 SER A O 1
ATOM 761 N N . SER A 1 101 ? -5.511 -3.278 20.610 1.00 58.97 101 SER A N 1
ATOM 762 C CA . SER A 1 101 ? -4.146 -2.806 20.887 1.00 58.97 101 SER A CA 1
ATOM 763 C C . SER A 1 101 ? -3.888 -1.360 20.433 1.00 58.97 101 SER A C 1
ATOM 765 O O . SER A 1 101 ? -3.100 -0.638 21.039 1.00 58.97 101 SER A O 1
ATOM 767 N N . ILE A 1 102 ? -4.585 -0.906 19.387 1.00 58.94 102 ILE A N 1
ATOM 768 C CA . ILE A 1 102 ? -4.473 0.463 18.865 1.00 58.94 102 ILE A CA 1
ATOM 769 C C . ILE A 1 102 ? -5.224 1.455 19.753 1.00 58.94 102 ILE A C 1
ATOM 771 O O . ILE A 1 102 ? -4.746 2.564 19.972 1.00 58.94 102 ILE A O 1
ATOM 775 N N . MET A 1 103 ? -6.377 1.081 20.308 1.00 51.62 103 MET A N 1
ATOM 776 C CA . MET A 1 103 ? -7.122 1.960 21.219 1.00 51.62 103 MET A CA 1
ATOM 777 C C . MET A 1 103 ? -6.326 2.293 22.496 1.00 51.62 103 MET A C 1
ATOM 779 O O . MET A 1 103 ? -6.430 3.411 23.012 1.00 51.62 103 MET A O 1
ATOM 783 N N . GLU A 1 104 ? -5.486 1.365 22.963 1.00 51.69 104 GLU A N 1
ATOM 784 C CA . GLU A 1 104 ? -4.569 1.584 24.088 1.00 51.69 104 GLU A CA 1
ATOM 785 C C . GLU A 1 104 ? -3.413 2.535 23.721 1.00 51.69 104 GLU A C 1
ATOM 787 O O . GLU A 1 104 ? -3.140 3.475 24.469 1.00 51.69 104 GLU A O 1
ATOM 792 N N . GLU A 1 105 ? -2.788 2.378 22.545 1.00 51.38 105 GLU A N 1
ATOM 793 C CA . GLU A 1 105 ? -1.710 3.268 22.065 1.00 51.38 105 GLU A CA 1
ATOM 794 C C . GLU A 1 105 ? -2.215 4.688 21.715 1.00 51.38 105 GLU A C 1
ATOM 796 O O . GLU A 1 105 ? -1.537 5.684 21.979 1.00 51.38 105 GLU A O 1
ATOM 801 N N . HIS A 1 106 ? -3.423 4.820 21.156 1.00 47.78 106 HIS A N 1
ATOM 802 C CA . HIS A 1 106 ? -3.967 6.100 20.681 1.00 47.78 106 HIS A CA 1
ATOM 803 C C . HIS A 1 106 ? -4.653 6.957 21.752 1.00 47.78 106 HIS A C 1
ATOM 805 O O . HIS A 1 106 ? -4.963 8.120 21.481 1.00 47.78 106 HIS A O 1
ATOM 811 N N . SER A 1 107 ? -4.810 6.464 22.984 1.00 42.53 107 SER A N 1
ATOM 812 C CA . SER A 1 107 ? -5.163 7.324 24.127 1.00 42.53 107 SER A CA 1
ATOM 813 C C . SER A 1 107 ? -4.096 8.406 24.395 1.00 42.53 107 SER A C 1
ATOM 815 O O . SER A 1 107 ? -4.391 9.405 25.040 1.00 42.53 107 SER A O 1
ATOM 817 N N . ILE A 1 108 ? -2.887 8.254 23.834 1.00 40.31 108 ILE A N 1
ATOM 818 C CA . ILE A 1 108 ? -1.776 9.218 23.913 1.00 40.31 108 ILE A CA 1
ATOM 819 C C . ILE A 1 108 ? -1.783 10.219 22.732 1.00 40.31 108 ILE A C 1
ATOM 821 O O . ILE A 1 108 ? -1.209 11.297 22.834 1.00 40.31 108 ILE A O 1
ATOM 825 N N . TYR A 1 109 ? -2.472 9.915 21.624 1.00 38.56 109 TYR A N 1
ATOM 826 C CA . TYR A 1 109 ? -2.495 10.747 20.406 1.00 38.56 109 TYR A CA 1
ATOM 827 C C . TYR A 1 109 ? -3.730 11.657 20.286 1.00 38.56 109 TYR A C 1
ATOM 829 O O . TYR A 1 109 ? -3.883 12.339 19.275 1.00 38.56 109 TYR A O 1
ATOM 837 N N . GLN A 1 110 ? -4.611 11.699 21.294 1.00 39.50 110 GLN A N 1
ATOM 838 C CA . GLN A 1 110 ? -5.852 12.492 21.259 1.00 39.50 110 GLN A CA 1
ATOM 839 C C . GLN A 1 110 ? -5.639 14.003 21.037 1.00 39.50 110 GLN A C 1
ATOM 841 O O . GLN A 1 110 ? -6.565 14.670 20.571 1.00 39.50 110 GLN A O 1
ATOM 846 N N . ASP A 1 111 ? -4.442 14.533 21.301 1.00 36.09 111 ASP A N 1
ATOM 847 C CA . ASP A 1 111 ? -4.132 15.957 21.131 1.00 36.09 111 ASP A CA 1
ATOM 848 C C . ASP A 1 111 ? -3.878 16.380 19.667 1.00 36.09 111 ASP A C 1
ATOM 850 O O . ASP A 1 111 ? -4.201 17.509 19.307 1.00 36.09 111 ASP A O 1
ATOM 854 N N . ASP A 1 112 ? -3.413 15.488 18.779 1.00 39.78 112 ASP A N 1
ATOM 855 C CA . ASP A 1 112 ? -3.141 15.823 17.358 1.00 39.78 112 ASP A CA 1
ATOM 856 C C . ASP A 1 112 ? -4.384 15.653 16.451 1.00 39.78 112 ASP A C 1
ATOM 858 O O . ASP A 1 112 ? -4.431 16.097 15.304 1.00 39.78 112 ASP A O 1
ATOM 862 N N . PHE A 1 113 ? -5.455 15.044 16.978 1.00 42.38 113 PHE A N 1
ATOM 863 C CA . PHE A 1 113 ? -6.737 14.877 16.277 1.00 42.38 113 PHE A CA 1
ATOM 864 C C . PHE A 1 113 ? -7.682 16.079 16.416 1.00 42.38 113 PHE A C 1
ATOM 866 O O . PHE A 1 113 ? -8.753 16.081 15.801 1.00 42.38 113 PHE A O 1
ATOM 873 N N . GLN A 1 114 ? -7.330 17.094 17.212 1.00 42.75 114 GLN A N 1
ATOM 874 C CA . GLN A 1 114 ? -8.167 18.288 17.359 1.00 42.75 114 GLN A CA 1
ATOM 875 C C . GLN A 1 114 ? -8.059 19.249 16.167 1.00 42.75 114 GLN A C 1
ATOM 877 O O . GLN A 1 114 ? -9.018 19.973 15.899 1.00 42.75 114 GLN A O 1
ATOM 882 N N . ASP A 1 115 ? -6.955 19.226 15.411 1.00 43.44 115 ASP A N 1
ATOM 883 C CA . ASP A 1 115 ? -6.662 20.279 14.424 1.00 43.44 115 ASP A CA 1
ATOM 884 C C . ASP A 1 115 ? -7.031 19.933 12.967 1.00 43.44 115 ASP A C 1
ATOM 886 O O . ASP A 1 115 ? -6.826 20.725 12.045 1.00 43.44 115 ASP A O 1
ATOM 890 N N . VAL A 1 116 ? -7.646 18.768 12.718 1.00 45.59 116 VAL A N 1
ATOM 891 C CA . VAL A 1 116 ? -8.079 18.371 11.367 1.00 45.59 116 VAL A CA 1
ATOM 892 C C . VAL A 1 116 ? -9.603 18.369 11.272 1.00 45.59 116 VAL A C 1
ATOM 894 O O . VAL A 1 116 ? -10.279 17.368 11.522 1.00 45.59 116 VAL A O 1
ATOM 897 N N . LYS A 1 117 ? -10.156 19.513 10.846 1.00 42.94 117 LYS A N 1
ATOM 898 C CA . LYS A 1 117 ? -11.548 19.634 10.383 1.00 42.94 117 LYS A CA 1
ATOM 899 C C . LYS A 1 117 ? -11.795 18.648 9.233 1.00 42.94 117 LYS A C 1
ATOM 901 O O . LYS A 1 117 ? -11.486 18.948 8.085 1.00 42.94 117 LYS A O 1
ATOM 906 N N . GLY A 1 118 ? -12.343 17.473 9.537 1.00 47.31 118 GLY A N 1
ATOM 907 C CA . GLY A 1 118 ? -12.741 16.490 8.521 1.00 47.31 118 GLY A CA 1
ATOM 908 C C . GLY A 1 118 ? -12.884 15.041 8.991 1.00 47.31 118 GLY A C 1
ATOM 909 O O . GLY A 1 118 ? -13.412 14.225 8.244 1.00 47.31 118 GLY A O 1
ATOM 910 N N . GLN A 1 119 ? -12.462 14.701 10.212 1.00 48.38 119 GLN A N 1
ATOM 911 C CA . GLN A 1 119 ? -12.361 13.302 10.654 1.00 48.38 119 GLN A CA 1
ATOM 912 C C . GLN A 1 119 ? -13.467 12.853 11.637 1.00 48.38 119 GLN A C 1
ATOM 914 O O . GLN A 1 119 ? -13.273 11.910 12.403 1.00 48.38 119 GLN 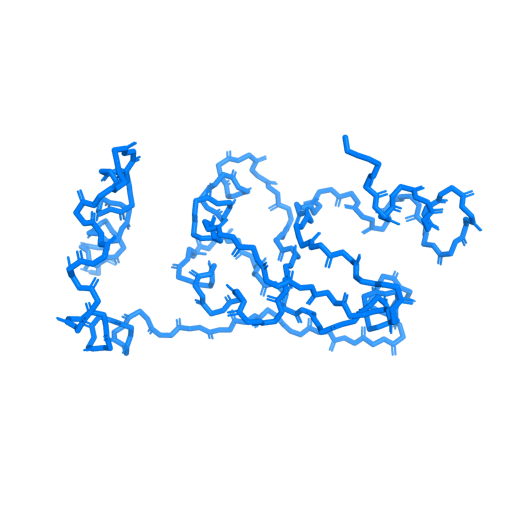A O 1
ATOM 919 N N . GLU A 1 120 ? -14.663 13.459 11.613 1.00 51.81 120 GLU A N 1
ATOM 920 C CA . GLU A 1 120 ? -15.826 12.909 12.350 1.00 51.81 120 GLU A CA 1
ATOM 921 C C . GLU A 1 120 ? -16.207 11.507 11.845 1.00 51.81 120 GLU A C 1
ATOM 923 O O . GLU A 1 120 ? -16.559 10.622 12.625 1.00 51.81 120 GLU A O 1
ATOM 928 N N . HIS A 1 121 ? -16.053 11.267 10.539 1.00 49.50 121 HIS A N 1
ATOM 929 C CA . HIS A 1 121 ? -16.287 9.958 9.929 1.00 49.50 121 HIS A CA 1
ATOM 930 C C . HIS A 1 121 ? -15.314 8.888 10.437 1.00 49.50 121 HIS A C 1
ATOM 932 O O . HIS A 1 121 ? -15.683 7.719 10.497 1.00 49.50 121 HIS A O 1
ATOM 938 N N . VAL A 1 122 ? -14.099 9.277 10.837 1.00 53.81 122 VAL A N 1
ATOM 939 C CA . VAL A 1 122 ? -13.092 8.366 11.395 1.00 53.81 122 VAL A CA 1
ATOM 940 C C . VAL A 1 122 ? -13.445 7.953 12.814 1.00 53.81 122 VAL A C 1
ATOM 942 O O . VAL A 1 122 ? -13.433 6.758 13.096 1.00 53.81 122 VAL A O 1
ATOM 945 N N . LYS A 1 123 ? -13.853 8.898 13.673 1.00 51.72 123 LYS A N 1
ATOM 946 C CA . LYS A 1 123 ? -14.380 8.558 15.005 1.00 51.72 123 LYS A CA 1
ATOM 947 C C . LYS A 1 123 ? -15.571 7.612 14.888 1.00 51.72 123 LYS A C 1
ATOM 949 O O . LYS A 1 123 ? -15.575 6.562 15.515 1.00 51.72 123 LYS A O 1
ATOM 954 N N . ARG A 1 124 ? -16.513 7.911 13.990 1.00 52.44 124 ARG A N 1
ATOM 955 C CA . ARG A 1 124 ? -17.701 7.077 13.784 1.00 52.44 124 ARG A CA 1
ATOM 956 C C . ARG A 1 124 ? -17.384 5.704 13.181 1.00 52.44 124 ARG A C 1
ATOM 958 O O . ARG A 1 124 ? -18.010 4.726 13.562 1.00 52.44 124 ARG A O 1
ATOM 965 N N . ALA A 1 125 ? -16.430 5.598 12.254 1.00 54.16 125 ALA A N 1
ATOM 966 C CA . ALA A 1 125 ? -16.010 4.311 11.692 1.00 54.16 125 ALA A CA 1
ATOM 967 C C . ALA A 1 125 ? -15.301 3.432 12.736 1.00 54.16 125 ALA A C 1
ATOM 969 O O . ALA A 1 125 ? -15.527 2.223 12.762 1.00 54.16 125 ALA A O 1
ATOM 970 N N . LEU A 1 126 ? -14.498 4.045 13.612 1.00 53.28 126 LEU A N 1
ATOM 971 C CA . LEU A 1 126 ? -13.864 3.385 14.755 1.00 53.28 126 LEU A CA 1
ATOM 972 C C . LEU A 1 126 ? -14.901 2.946 15.802 1.00 53.28 126 LEU A C 1
ATOM 974 O O . LEU A 1 126 ? -14.869 1.804 16.249 1.00 53.28 126 LEU A O 1
ATOM 978 N N . GLU A 1 127 ? -15.870 3.802 16.133 1.00 57.75 127 GLU A N 1
ATOM 979 C CA . GLU A 1 127 ? -16.982 3.472 17.038 1.00 57.75 127 GLU A CA 1
ATOM 980 C C . GLU A 1 127 ? -17.858 2.339 16.490 1.00 57.75 127 GLU A C 1
ATOM 982 O O . GLU A 1 127 ? -18.201 1.415 17.220 1.00 57.75 127 GLU A O 1
ATOM 987 N N . VAL A 1 128 ? -18.192 2.366 15.196 1.00 55.59 128 VAL A N 1
ATOM 988 C CA . VAL A 1 128 ? -18.989 1.311 14.550 1.00 55.59 128 VAL A CA 1
ATOM 989 C C . VAL A 1 128 ? -18.229 -0.017 14.515 1.00 55.59 128 VAL A C 1
ATOM 991 O O . VAL A 1 128 ? -18.846 -1.065 14.682 1.00 55.59 128 VAL A O 1
ATOM 994 N N . ALA A 1 129 ? -16.904 0.007 14.339 1.00 54.19 129 ALA A N 1
ATOM 995 C CA . ALA A 1 129 ? -16.083 -1.199 14.421 1.00 54.19 129 ALA A CA 1
ATOM 996 C C . ALA A 1 129 ? -16.032 -1.779 15.848 1.00 54.19 129 ALA A C 1
ATOM 998 O O . ALA A 1 129 ? -16.009 -2.996 15.997 1.00 54.19 129 ALA A O 1
ATOM 999 N N . ALA A 1 130 ? -16.060 -0.932 16.882 1.00 49.22 130 ALA A N 1
ATOM 1000 C CA . ALA A 1 130 ? -16.081 -1.360 18.283 1.00 49.22 130 ALA A CA 1
ATOM 1001 C C . ALA A 1 130 ? -17.476 -1.801 18.777 1.00 49.22 130 ALA A C 1
ATOM 1003 O O . ALA A 1 130 ? -17.572 -2.638 19.669 1.00 49.22 130 ALA A O 1
ATOM 1004 N N . ALA A 1 131 ? -18.557 -1.260 18.206 1.00 46.12 131 ALA A N 1
ATOM 1005 C CA . ALA A 1 131 ? -19.938 -1.566 18.595 1.00 46.12 131 ALA A CA 1
ATOM 1006 C C . ALA A 1 131 ? -20.540 -2.796 17.883 1.00 46.12 131 ALA A C 1
ATOM 1008 O O . ALA A 1 131 ? -21.659 -3.197 18.197 1.00 46.12 131 ALA A O 1
ATOM 1009 N N . GLY A 1 132 ? -19.831 -3.374 16.908 1.00 40.59 132 GLY A N 1
ATOM 1010 C CA . GLY A 1 132 ? -20.237 -4.582 16.190 1.00 40.59 132 GLY A CA 1
ATOM 1011 C C . GLY A 1 132 ? -19.585 -5.843 16.756 1.00 40.59 132 GLY A C 1
ATOM 1012 O O . GLY A 1 132 ? -18.685 -6.385 16.117 1.00 40.59 132 GLY A O 1
ATOM 1013 N N . SER A 1 133 ? -20.039 -6.291 17.930 1.00 40.41 133 SER A N 1
ATOM 1014 C CA . SER A 1 133 ? -19.750 -7.608 18.523 1.00 40.41 133 SER A CA 1
ATOM 1015 C C . SER A 1 133 ? -21.000 -8.133 19.222 1.00 40.41 133 SER A C 1
ATOM 1017 O O . SER A 1 133 ? -21.597 -7.342 19.989 1.00 40.41 133 SER A O 1
#

Radius of gyration: 15.78 Å; chains: 1; bounding box: 37×34×44 Å

Secondary structure (DSSP, 8-state):
---HHHHHHHTTSS-GGGSTTEEE--EEPTTSBEE--S-HHHHHHHHHHTT-SEEEEEHHHHHHHTTSTTS-EEEESBHHHHHHHHTTSS-PPPPP--HHHHHHHHTTSTTTTSS-TT-HHHHHHHHHHHH--

Sequence (133 aa):
FLNWLDITVAEGIIEPHAVDGYMITGELSLDGRIKPVKGALSMAITARQTGMRGLILPAENAREAAVVKGIPAYGFKSLPELIEFFRGTNTIQPTETDISSIMEEHSIYQDDFQDVKGQEHVKRALEVAAAGS